Protein AF-A0A7V9L2J6-F1 (afdb_monomer)

Structure (mmCIF, N/CA/C/O backbone):
data_AF-A0A7V9L2J6-F1
#
_entry.id   AF-A0A7V9L2J6-F1
#
loop_
_atom_site.group_PDB
_atom_site.id
_atom_site.type_symbol
_atom_site.label_atom_id
_atom_site.label_alt_id
_atom_site.label_comp_id
_atom_site.label_asym_id
_atom_site.label_entity_id
_atom_site.label_seq_id
_atom_site.pdbx_PDB_ins_code
_atom_site.Cartn_x
_atom_site.Cartn_y
_atom_site.Cartn_z
_atom_site.occupancy
_atom_site.B_iso_or_equiv
_atom_site.auth_seq_id
_atom_site.auth_comp_id
_atom_site.auth_asym_id
_atom_site.auth_atom_id
_atom_site.pdbx_PDB_model_num
ATOM 1 N N . MET A 1 1 ? -17.142 46.041 26.947 1.00 37.25 1 MET A N 1
ATOM 2 C CA . MET A 1 1 ? -15.881 45.658 26.271 1.00 37.25 1 MET A CA 1
ATOM 3 C C . MET A 1 1 ? -16.246 44.531 25.317 1.00 37.25 1 MET A C 1
ATOM 5 O O . MET A 1 1 ? -16.667 43.490 25.784 1.00 37.25 1 MET A O 1
ATOM 9 N N . LYS A 1 2 ? -16.571 44.914 24.078 1.00 34.41 2 LYS A N 1
ATOM 10 C CA . LYS A 1 2 ? -15.773 44.667 22.859 1.00 34.41 2 LYS A CA 1
ATOM 11 C C . LYS A 1 2 ? -15.863 43.196 22.418 1.00 34.41 2 LYS A C 1
ATOM 13 O O . LYS A 1 2 ? -15.235 42.346 23.022 1.00 34.41 2 LYS A O 1
ATOM 18 N N . THR A 1 3 ? -16.841 42.874 21.572 1.00 43.78 3 THR A N 1
ATOM 19 C CA . THR A 1 3 ? -16.671 42.683 20.114 1.00 43.78 3 THR A CA 1
ATOM 20 C C . THR A 1 3 ? -15.833 41.452 19.792 1.00 43.78 3 THR A C 1
ATOM 22 O O . THR A 1 3 ? -14.621 41.549 19.893 1.00 43.78 3 THR A O 1
ATOM 25 N N . VAL A 1 4 ? -16.458 40.378 19.298 1.00 52.69 4 VAL A N 1
ATOM 26 C CA . VAL A 1 4 ? -15.903 39.567 18.202 1.00 52.69 4 VAL A CA 1
ATOM 27 C C . VAL A 1 4 ? -17.070 39.004 17.379 1.00 52.69 4 VAL A C 1
ATOM 29 O O . VAL A 1 4 ? -17.731 38.050 17.775 1.00 52.69 4 VAL A O 1
ATOM 32 N N . CYS A 1 5 ? -17.316 39.639 16.232 1.00 47.75 5 CYS A N 1
ATOM 33 C CA . CYS A 1 5 ? -17.855 38.982 15.046 1.00 47.75 5 CYS A CA 1
ATOM 34 C C . CYS A 1 5 ? -16.762 38.080 14.464 1.00 47.75 5 CYS A C 1
ATOM 36 O O . CYS A 1 5 ? -15.671 38.574 14.192 1.00 47.75 5 CYS A O 1
ATOM 38 N N . VAL A 1 6 ? -17.078 36.823 14.174 1.00 47.09 6 VAL A N 1
ATOM 39 C CA . VAL A 1 6 ? -16.446 36.063 13.082 1.00 47.09 6 VAL A CA 1
ATOM 40 C C . VAL A 1 6 ? -17.614 35.394 12.354 1.00 47.09 6 VAL A C 1
ATOM 42 O O . VAL A 1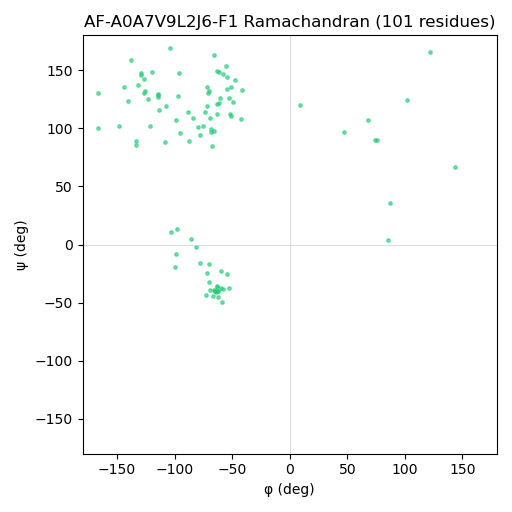 6 ? -18.202 34.455 12.868 1.00 47.09 6 VAL A O 1
ATOM 45 N N . LEU A 1 7 ? -18.262 36.074 11.404 1.00 41.97 7 LEU A N 1
ATOM 46 C CA . LEU A 1 7 ? -17.903 36.126 9.980 1.00 41.97 7 LEU A CA 1
ATOM 47 C C . LEU A 1 7 ? -17.603 34.741 9.385 1.00 41.97 7 LEU A C 1
ATOM 49 O O . LEU A 1 7 ? -16.499 34.224 9.493 1.00 41.97 7 LEU A O 1
ATOM 53 N N . LEU A 1 8 ? -18.650 34.196 8.756 1.00 47.78 8 LEU A N 1
ATOM 54 C CA . LEU A 1 8 ? -18.657 33.430 7.509 1.00 47.78 8 LEU A CA 1
ATOM 55 C C . LEU A 1 8 ? -17.291 33.032 6.929 1.00 47.78 8 LEU A C 1
ATOM 57 O O . LEU A 1 8 ? -16.579 33.889 6.411 1.00 47.78 8 LEU A O 1
ATOM 61 N N . ILE A 1 9 ? -17.078 31.722 6.786 1.00 50.44 9 ILE A N 1
ATOM 62 C CA . ILE A 1 9 ? -16.538 31.151 5.544 1.00 50.44 9 ILE A CA 1
ATOM 63 C C . ILE A 1 9 ? -17.395 29.931 5.187 1.00 50.44 9 ILE A C 1
ATOM 65 O O . ILE A 1 9 ? -17.149 28.806 5.608 1.00 50.44 9 ILE A O 1
ATOM 69 N N . SER A 1 10 ? -18.460 30.187 4.434 1.00 44.28 10 SER A N 1
ATOM 70 C CA . SER A 1 10 ? -19.252 29.184 3.728 1.00 44.28 10 SER A CA 1
ATOM 71 C C . SER A 1 10 ? -18.472 28.714 2.498 1.00 44.28 10 SER A C 1
ATOM 73 O O . SER A 1 10 ? -18.431 29.416 1.487 1.00 44.28 10 SER A O 1
ATOM 75 N N . ILE A 1 11 ? -17.847 27.539 2.581 1.00 52.25 11 ILE A N 1
ATOM 76 C CA . ILE A 1 11 ? -17.301 26.851 1.406 1.00 52.25 11 ILE A CA 1
ATOM 77 C C . ILE A 1 11 ? -18.474 26.154 0.711 1.00 52.25 11 ILE A C 1
ATOM 79 O O . ILE A 1 11 ? -18.942 25.105 1.148 1.00 52.25 11 ILE A O 1
ATOM 83 N N . LEU A 1 12 ? -18.969 26.766 -0.367 1.00 50.78 12 LEU A N 1
ATOM 84 C CA . LEU A 1 12 ? -19.808 26.098 -1.358 1.00 50.78 12 LEU A CA 1
ATOM 85 C C . LEU A 1 12 ? -18.955 25.035 -2.067 1.00 50.78 12 LEU A C 1
ATOM 87 O O . LEU A 1 12 ? -18.231 25.347 -3.010 1.00 50.78 12 LEU A O 1
ATOM 91 N N . ALA A 1 13 ? -19.051 23.777 -1.641 1.00 49.84 13 ALA A N 1
ATOM 92 C CA . ALA A 1 13 ? -18.717 22.650 -2.504 1.00 49.84 13 ALA A CA 1
ATOM 93 C C . ALA A 1 13 ? -19.978 22.289 -3.296 1.00 49.84 13 ALA A C 1
ATOM 95 O O . ALA A 1 13 ? -20.830 21.521 -2.854 1.00 49.84 13 ALA A O 1
ATOM 96 N N . ALA A 1 14 ? -20.128 22.927 -4.455 1.00 50.00 14 ALA A N 1
ATOM 97 C CA . ALA A 1 14 ? -21.147 22.585 -5.429 1.00 50.00 14 ALA A CA 1
ATOM 98 C C . ALA A 1 14 ? -20.827 21.213 -6.047 1.00 50.00 14 ALA A C 1
ATOM 100 O O . ALA A 1 14 ? -20.065 21.124 -7.005 1.00 50.00 14 ALA A O 1
ATOM 101 N N . CYS A 1 15 ? -21.447 20.156 -5.529 1.00 45.62 15 CYS A N 1
ATOM 102 C CA . CYS A 1 15 ? -21.700 18.939 -6.294 1.00 45.62 15 CYS A CA 1
ATOM 103 C C . CYS A 1 15 ? -23.205 18.899 -6.568 1.00 45.62 15 CYS A C 1
ATOM 105 O O . CYS A 1 15 ? -23.986 18.399 -5.763 1.00 45.62 15 CYS A O 1
ATOM 107 N N . GLY A 1 16 ? -23.618 19.526 -7.672 1.00 49.69 16 GLY A N 1
ATOM 108 C CA . GLY A 1 16 ? -24.995 19.441 -8.152 1.00 49.69 16 GLY A CA 1
ATOM 109 C C . GLY A 1 16 ? -25.352 17.996 -8.530 1.00 49.69 16 GLY A C 1
ATOM 110 O O . GLY A 1 16 ? -24.471 17.248 -8.962 1.00 49.69 16 GLY A O 1
ATOM 111 N N . PRO A 1 17 ? -26.619 17.575 -8.388 1.00 51.62 17 PRO A N 1
ATOM 112 C CA . PRO A 1 17 ? -27.018 16.227 -8.748 1.00 51.62 17 PRO A CA 1
ATOM 113 C C . PRO A 1 17 ? -27.056 16.108 -10.273 1.00 51.62 17 PRO A C 1
ATOM 115 O O . PRO A 1 17 ? -27.877 16.729 -10.950 1.00 51.62 17 PRO A O 1
ATOM 118 N N . GLY A 1 18 ? -26.167 15.282 -10.821 1.00 45.28 18 GLY A N 1
ATOM 119 C CA . GLY A 1 18 ? -26.331 14.727 -12.157 1.00 45.28 18 GLY A CA 1
ATOM 120 C C . GLY A 1 18 ? -27.516 13.765 -12.154 1.00 45.28 18 GLY A C 1
ATOM 121 O O . GLY A 1 18 ? -27.346 12.567 -11.965 1.00 45.28 18 GLY A O 1
ATOM 122 N N . VAL A 1 19 ? -28.722 14.305 -12.325 1.00 50.72 19 VAL A N 1
ATOM 123 C CA . VAL A 1 19 ? -29.933 13.563 -12.695 1.00 50.72 19 VAL A CA 1
ATOM 124 C C . VAL A 1 19 ? -29.638 12.754 -13.950 1.00 50.72 19 VAL A C 1
ATOM 126 O O . VAL A 1 19 ? -29.257 13.376 -14.935 1.00 50.72 19 VAL A O 1
ATOM 129 N N . ARG A 1 20 ? -29.880 11.434 -13.927 1.00 48.62 20 ARG A N 1
ATOM 130 C CA . ARG A 1 20 ? -30.653 10.679 -14.936 1.00 48.62 20 ARG A CA 1
ATOM 131 C C . ARG A 1 20 ? -30.986 9.283 -14.397 1.00 48.62 20 ARG A C 1
ATOM 133 O O . ARG A 1 20 ? -30.166 8.382 -14.507 1.00 48.62 20 ARG A O 1
ATOM 140 N N . ASP A 1 21 ? -32.207 9.093 -13.910 1.00 41.12 21 ASP A N 1
ATOM 141 C CA . ASP A 1 21 ? -32.929 7.873 -14.267 1.00 41.12 21 ASP A CA 1
ATOM 142 C C . ASP A 1 21 ? -34.401 8.213 -14.502 1.00 41.12 21 ASP A C 1
ATOM 144 O O . ASP A 1 21 ? -35.046 8.871 -13.685 1.00 41.12 21 ASP A O 1
ATOM 148 N N . GLN A 1 22 ? -34.877 7.878 -15.696 1.00 55.75 22 GLN A N 1
ATOM 149 C CA . GLN A 1 22 ? -36.175 8.269 -16.223 1.00 55.75 22 GLN A CA 1
ATOM 150 C C . GLN A 1 22 ? -36.974 7.007 -16.546 1.00 55.75 22 GLN A C 1
ATOM 152 O O . GLN A 1 22 ? -36.801 6.417 -17.609 1.00 55.75 22 GLN A O 1
ATOM 157 N N . GLY A 1 23 ? -37.913 6.687 -15.652 1.00 39.81 23 GLY A N 1
ATOM 158 C CA . GLY A 1 23 ? -39.199 6.052 -15.964 1.00 39.81 23 GLY A CA 1
ATOM 159 C C . GLY A 1 23 ? -39.483 4.705 -15.274 1.00 39.81 23 GLY A C 1
ATOM 160 O O . GLY A 1 23 ? -38.552 4.060 -14.803 1.00 39.81 23 GLY A O 1
ATOM 161 N N . PRO A 1 24 ? -40.744 4.214 -15.288 1.00 52.44 24 PRO A N 1
ATOM 162 C CA . PRO A 1 24 ? -41.995 4.901 -15.633 1.00 52.44 24 PRO A CA 1
ATOM 163 C C . PRO A 1 24 ? -43.112 4.744 -14.568 1.00 52.44 24 PRO A C 1
ATOM 165 O O . PRO A 1 24 ? -43.320 3.666 -14.021 1.00 52.44 24 PRO A O 1
ATOM 168 N N . GLY A 1 25 ? -43.929 5.789 -14.406 1.00 42.25 25 GLY A N 1
ATOM 169 C CA . GLY A 1 25 ? -45.328 5.655 -13.978 1.00 42.25 25 GLY A CA 1
ATOM 170 C C . GLY A 1 25 ? -45.639 5.977 -12.515 1.00 42.25 25 GLY A C 1
ATOM 171 O O . GLY A 1 25 ? -45.102 5.358 -11.602 1.00 42.25 25 GLY A O 1
ATOM 172 N N . GLY A 1 26 ? -46.582 6.905 -12.331 1.00 42.47 26 GLY A N 1
ATOM 173 C CA . GLY A 1 26 ? -47.253 7.172 -11.061 1.00 42.47 26 GLY A CA 1
ATOM 174 C C . GLY A 1 26 ? -47.532 8.655 -10.853 1.00 42.47 26 GLY A C 1
ATOM 175 O O . GLY A 1 26 ? -46.918 9.267 -9.988 1.00 42.47 26 GLY A O 1
ATOM 176 N N . ASP A 1 27 ? -48.411 9.232 -11.674 1.00 60.06 27 ASP A N 1
ATOM 177 C CA . ASP A 1 27 ? -49.060 10.501 -11.350 1.00 60.06 27 ASP A CA 1
ATOM 178 C C . ASP A 1 27 ? -50.027 10.225 -10.194 1.00 60.06 27 ASP A C 1
ATOM 180 O O . ASP A 1 27 ? -51.005 9.538 -10.444 1.00 60.06 27 ASP A O 1
ATOM 184 N N . ASP A 1 28 ? -49.741 10.688 -8.973 1.00 57.06 28 ASP A N 1
ATOM 185 C CA . ASP A 1 28 ? -50.734 10.968 -7.923 1.00 57.06 28 ASP A CA 1
ATOM 186 C C . ASP A 1 28 ? -50.080 11.786 -6.784 1.00 57.06 28 ASP A C 1
ATOM 188 O O . ASP A 1 28 ? -49.015 11.449 -6.268 1.00 57.06 28 ASP A O 1
ATOM 192 N N . ASP A 1 29 ? -50.766 12.869 -6.416 1.00 52.06 29 ASP A N 1
ATOM 193 C CA . ASP A 1 29 ? -50.632 13.680 -5.200 1.00 52.06 29 ASP A CA 1
ATOM 194 C C . ASP A 1 29 ? -49.448 14.658 -5.053 1.00 52.06 29 ASP A C 1
ATOM 196 O O . ASP A 1 29 ? -48.400 14.418 -4.450 1.00 52.06 29 ASP A O 1
ATOM 200 N N . ALA A 1 30 ? -49.735 15.876 -5.521 1.00 56.72 30 ALA A N 1
ATOM 201 C CA . ALA A 1 30 ? -49.262 17.115 -4.922 1.00 56.72 30 ALA A CA 1
ATOM 202 C C . ALA A 1 30 ? -49.644 17.209 -3.424 1.00 56.72 30 ALA A C 1
ATOM 204 O O . ALA A 1 30 ? -50.669 16.679 -3.005 1.00 56.72 30 ALA A O 1
ATOM 205 N N . ASP A 1 31 ? -48.848 17.970 -2.666 1.00 56.34 31 ASP A N 1
ATOM 206 C CA . ASP A 1 31 ? -49.043 18.385 -1.261 1.00 56.34 31 ASP A CA 1
ATOM 207 C C . ASP A 1 31 ? -48.546 17.471 -0.130 1.00 56.34 31 ASP A C 1
ATOM 209 O O . ASP A 1 31 ? -49.062 17.509 0.986 1.00 56.34 31 ASP A O 1
ATOM 213 N N . ASN A 1 32 ? -47.415 16.792 -0.323 1.00 57.62 32 ASN A N 1
ATOM 214 C CA . ASN A 1 32 ? -46.480 16.671 0.798 1.00 57.62 32 ASN A CA 1
ATOM 215 C C . ASN A 1 32 ? -45.262 17.561 0.533 1.00 57.62 32 ASN A C 1
ATOM 217 O O . ASN A 1 32 ? -44.579 17.351 -0.475 1.00 57.62 32 ASN A O 1
ATOM 221 N N . PRO A 1 33 ? -44.963 18.561 1.394 1.00 62.97 33 PRO A N 1
ATOM 222 C CA . PRO A 1 33 ? -43.653 19.191 1.341 1.00 62.97 33 PRO A CA 1
ATOM 223 C C . PRO A 1 33 ? -42.605 18.077 1.457 1.00 62.97 33 PRO A C 1
ATOM 225 O O . PRO A 1 33 ? -42.862 17.101 2.172 1.00 62.97 33 PRO A O 1
ATOM 228 N N . PRO A 1 34 ? -41.452 18.177 0.771 1.00 60.78 34 PRO A N 1
ATOM 229 C CA . PRO A 1 34 ? -40.361 17.244 0.988 1.00 60.78 34 PRO A CA 1
ATOM 230 C C . PRO A 1 34 ? -40.106 17.206 2.491 1.00 60.78 34 PRO A C 1
ATOM 232 O O . PRO A 1 34 ? -39.710 18.208 3.085 1.00 60.78 34 PRO A O 1
ATOM 235 N N . VAL A 1 35 ? -40.435 16.085 3.131 1.00 67.12 35 VAL A N 1
ATOM 236 C CA . VAL A 1 35 ? -39.993 15.847 4.495 1.00 67.12 35 VAL A CA 1
ATOM 237 C C . VAL A 1 35 ? -38.503 15.659 4.333 1.00 67.12 35 VAL A C 1
ATOM 239 O O . VAL A 1 35 ? -38.063 14.608 3.864 1.00 67.12 35 VAL A O 1
ATOM 242 N N . ASP A 1 36 ? -37.744 16.717 4.619 1.00 68.69 36 ASP A N 1
ATOM 243 C CA . ASP A 1 36 ? -36.300 16.611 4.708 1.00 68.69 36 ASP A CA 1
ATOM 244 C C . ASP A 1 36 ? -36.021 15.406 5.610 1.00 68.69 36 ASP A C 1
ATOM 246 O O . ASP A 1 36 ? -36.556 15.353 6.730 1.00 68.69 36 ASP A O 1
ATOM 250 N N . PRO A 1 37 ? -35.269 14.394 5.131 1.00 66.31 37 PRO A N 1
ATOM 251 C CA . PRO A 1 37 ? -34.868 13.315 6.002 1.00 66.31 37 PRO A CA 1
ATOM 252 C C . PRO A 1 37 ? -34.249 13.963 7.244 1.00 66.31 37 PRO A C 1
ATOM 254 O O . PRO A 1 37 ? -33.493 14.933 7.094 1.00 66.31 37 PRO A O 1
ATOM 257 N N . PRO A 1 38 ? -34.586 13.487 8.459 1.00 72.12 38 PRO A N 1
ATOM 258 C CA . PRO A 1 38 ? -33.973 14.011 9.672 1.00 72.12 38 PRO A CA 1
ATOM 259 C C . PRO A 1 38 ? -32.459 14.053 9.453 1.00 72.12 38 PRO A C 1
ATOM 261 O O . PRO A 1 38 ? -31.967 13.143 8.775 1.00 72.12 38 PRO A O 1
ATOM 264 N N . PRO A 1 39 ? -31.746 15.090 9.948 1.00 69.25 39 PRO A N 1
ATOM 265 C CA . PRO A 1 39 ? -30.312 15.247 9.734 1.00 69.25 39 PRO A CA 1
ATOM 266 C C . PRO A 1 39 ? -29.657 13.887 9.904 1.00 69.25 39 PRO A C 1
ATOM 268 O O . PRO A 1 39 ? -29.706 13.315 10.992 1.00 69.25 39 PRO A O 1
ATOM 271 N N . GLY A 1 40 ? -29.215 13.310 8.784 1.00 63.25 40 GLY A N 1
ATOM 272 C CA . GLY A 1 40 ? -28.805 11.920 8.779 1.00 63.25 40 GLY A CA 1
ATOM 273 C C . GLY A 1 40 ? -27.663 11.793 9.764 1.00 63.25 40 GLY A C 1
ATOM 274 O O . GLY A 1 40 ? -26.694 12.54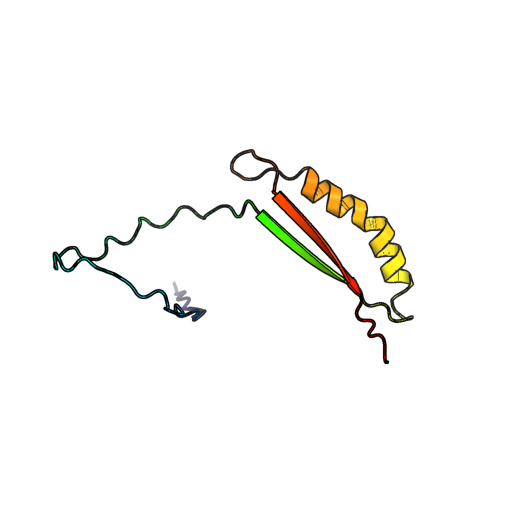8 9.652 1.00 63.25 40 GLY A O 1
ATOM 275 N N . GLU A 1 41 ? -27.792 10.874 10.722 1.00 64.50 41 GLU A N 1
ATOM 276 C CA . GLU A 1 41 ? -26.660 10.429 11.529 1.00 6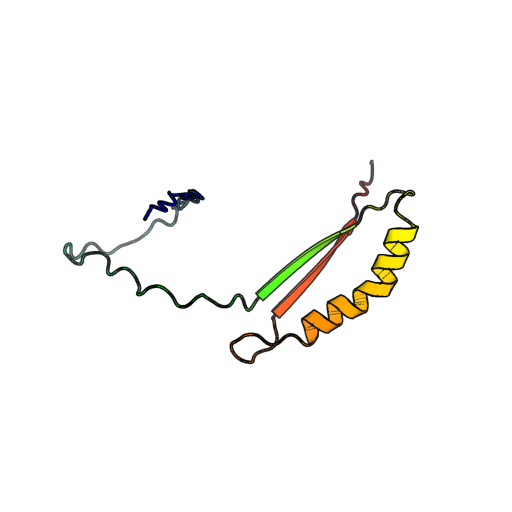4.50 41 GLU A CA 1
ATOM 277 C C . GLU A 1 41 ? -25.456 10.274 10.590 1.00 64.50 41 GLU A C 1
ATOM 279 O O . GLU A 1 41 ? -25.630 9.740 9.481 1.00 64.50 41 GLU A O 1
ATOM 284 N N . PRO A 1 42 ? -24.273 10.803 10.954 1.00 63.06 42 PRO A N 1
ATOM 285 C CA . PRO A 1 42 ? -23.106 10.732 10.093 1.00 63.06 42 PRO A CA 1
ATOM 286 C C . PRO A 1 42 ? -22.917 9.276 9.678 1.00 63.06 42 PRO A C 1
ATOM 288 O O . PRO A 1 42 ? -22.659 8.411 10.510 1.00 63.06 42 PRO A O 1
ATOM 291 N N . ARG A 1 43 ? -23.126 8.992 8.388 1.00 64.62 43 ARG A N 1
ATOM 292 C CA . ARG A 1 43 ? -23.008 7.633 7.865 1.00 64.62 43 ARG A CA 1
ATOM 293 C C . ARG A 1 43 ? -21.561 7.206 8.054 1.00 64.62 43 ARG A C 1
ATOM 295 O O . ARG A 1 43 ? -20.676 7.776 7.416 1.00 64.62 43 ARG A O 1
ATOM 302 N N . ALA A 1 44 ? -21.329 6.231 8.925 1.00 67.81 44 ALA A N 1
ATOM 303 C CA . ALA A 1 44 ? -20.018 5.628 9.065 1.00 67.81 44 ALA A CA 1
ATOM 304 C C . ALA A 1 44 ? -19.634 4.970 7.731 1.00 67.81 44 ALA A C 1
ATOM 306 O O . ALA A 1 44 ? -20.363 4.143 7.174 1.00 67.81 44 ALA A O 1
ATOM 307 N N . CYS A 1 45 ? -18.509 5.403 7.161 1.00 72.56 45 CYS A N 1
ATOM 308 C CA . CYS A 1 45 ? -17.953 4.794 5.961 1.00 72.56 45 CYS A CA 1
ATOM 309 C C . CYS A 1 45 ? -17.244 3.499 6.356 1.00 72.56 45 CYS A C 1
ATOM 311 O O . CYS A 1 45 ? -16.067 3.510 6.703 1.00 72.56 45 CYS A O 1
ATOM 313 N N . ASN A 1 46 ? -17.958 2.381 6.266 1.00 85.56 46 ASN A N 1
ATOM 314 C CA . ASN A 1 46 ? -17.438 1.069 6.673 1.00 85.56 46 ASN A CA 1
ATOM 315 C C . ASN A 1 46 ? -16.647 0.359 5.565 1.00 85.56 46 ASN A C 1
ATOM 317 O O . ASN A 1 46 ? -16.241 -0.789 5.731 1.00 85.56 46 ASN A O 1
ATOM 321 N N . LYS A 1 47 ? -16.450 1.039 4.426 1.00 90.94 47 LYS A N 1
ATOM 322 C CA . LYS A 1 47 ? -15.750 0.525 3.249 1.00 90.94 47 LYS A CA 1
ATOM 323 C C . LYS A 1 47 ? -14.729 1.526 2.732 1.00 90.94 47 LYS A C 1
ATOM 325 O O . LYS A 1 47 ? -15.045 2.714 2.637 1.00 90.94 47 LYS A O 1
ATOM 330 N N . MET A 1 48 ? -13.543 1.052 2.357 1.00 89.88 48 MET A N 1
ATOM 331 C CA . MET A 1 48 ? -12.457 1.905 1.873 1.00 89.88 48 MET A CA 1
ATOM 332 C C . MET A 1 48 ? -11.639 1.249 0.757 1.00 89.88 48 MET A C 1
ATOM 334 O O . MET A 1 48 ? -11.200 0.111 0.879 1.00 89.88 48 MET A O 1
ATOM 338 N N . ASP A 1 49 ? -11.348 2.012 -0.294 1.00 94.19 49 ASP A N 1
ATOM 339 C CA . ASP A 1 49 ? -10.413 1.615 -1.347 1.00 94.19 49 ASP A CA 1
ATOM 340 C C . ASP A 1 49 ? -9.200 2.543 -1.331 1.00 94.19 49 ASP A C 1
ATOM 342 O O . ASP A 1 49 ? -9.352 3.765 -1.356 1.00 94.19 49 ASP A O 1
ATOM 346 N N . ILE A 1 50 ? -7.997 1.970 -1.304 1.00 92.94 50 ILE A N 1
ATOM 347 C CA . ILE A 1 50 ? -6.740 2.719 -1.242 1.00 92.94 50 ILE A CA 1
ATOM 348 C C . ILE A 1 50 ? -5.870 2.331 -2.432 1.00 92.94 50 ILE A C 1
ATOM 350 O O . ILE A 1 50 ? -5.573 1.155 -2.644 1.00 92.94 50 ILE A O 1
ATOM 354 N N . VAL A 1 51 ? -5.436 3.327 -3.201 1.00 94.44 51 VAL A N 1
ATOM 355 C CA . VAL A 1 51 ? -4.500 3.137 -4.311 1.00 94.44 51 VAL A CA 1
ATOM 356 C C . VAL A 1 51 ? -3.188 3.826 -3.968 1.00 94.44 51 VAL A C 1
ATOM 358 O O . VAL A 1 51 ? -3.136 5.049 -3.848 1.00 94.44 51 VAL A O 1
ATOM 361 N N . PHE A 1 52 ? -2.124 3.040 -3.830 1.00 93.06 52 PHE A N 1
ATOM 3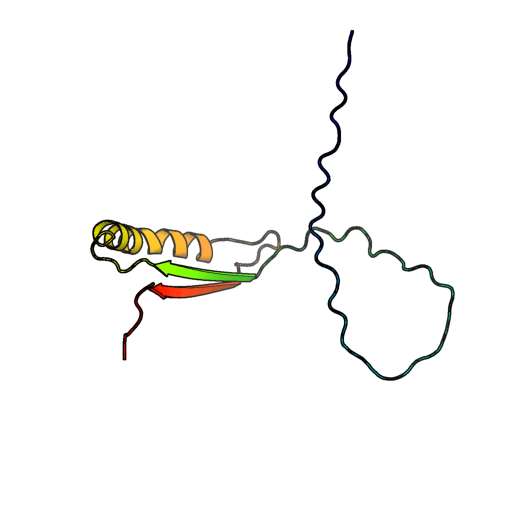62 C CA . PHE A 1 52 ? -0.765 3.546 -3.696 1.00 93.06 52 PHE A CA 1
ATOM 363 C C . PHE A 1 52 ? -0.159 3.714 -5.084 1.00 93.06 52 PHE A C 1
ATOM 365 O O . PHE A 1 52 ? 0.055 2.734 -5.794 1.00 93.06 52 PHE A O 1
ATOM 372 N N . VAL A 1 53 ? 0.116 4.960 -5.462 1.00 92.81 53 VAL A N 1
ATOM 373 C CA . VAL A 1 53 ? 0.894 5.282 -6.660 1.00 92.81 53 VAL A CA 1
ATOM 374 C C . VAL A 1 53 ? 2.322 5.559 -6.209 1.00 92.81 53 VAL A C 1
ATOM 376 O O . VAL A 1 53 ? 2.580 6.570 -5.559 1.00 92.81 53 VAL A O 1
ATOM 379 N N . VAL A 1 54 ? 3.227 4.630 -6.497 1.00 90.94 54 VAL A N 1
ATOM 380 C CA . VAL A 1 54 ? 4.629 4.685 -6.073 1.00 90.94 54 VAL A CA 1
ATOM 381 C C . VAL A 1 54 ? 5.482 5.239 -7.210 1.00 90.94 54 VAL A C 1
ATOM 383 O O . VAL A 1 54 ? 5.420 4.751 -8.335 1.00 90.94 54 VAL A O 1
ATOM 386 N N . ASP A 1 55 ? 6.283 6.260 -6.924 1.00 89.31 55 ASP A N 1
ATOM 387 C CA . ASP A 1 55 ? 7.277 6.756 -7.875 1.00 89.31 55 ASP A CA 1
ATOM 388 C C . ASP A 1 55 ? 8.434 5.747 -7.985 1.00 89.31 55 ASP A C 1
ATOM 390 O O . ASP A 1 55 ? 9.096 5.430 -6.994 1.00 89.31 55 ASP A O 1
ATOM 394 N N . ASP A 1 56 ? 8.643 5.214 -9.187 1.00 86.56 56 ASP A N 1
ATOM 395 C CA . ASP A 1 56 ? 9.660 4.215 -9.531 1.00 86.56 56 ASP A CA 1
ATOM 396 C C . ASP A 1 56 ? 10.929 4.821 -10.148 1.00 86.56 56 ASP A C 1
ATOM 398 O O . ASP A 1 56 ? 11.789 4.108 -10.674 1.00 86.56 56 ASP A O 1
ATOM 402 N N . SER A 1 57 ? 11.091 6.141 -10.053 1.00 85.88 57 SER A N 1
ATOM 403 C CA . SER A 1 57 ? 12.332 6.810 -10.420 1.00 85.88 57 SER A CA 1
ATOM 404 C C . SER A 1 57 ? 13.511 6.334 -9.564 1.00 85.88 57 SER A C 1
ATOM 406 O O . SER A 1 57 ? 13.389 6.018 -8.379 1.00 85.88 57 SER A O 1
ATOM 408 N N . GLY A 1 58 ? 14.710 6.338 -10.155 1.00 84.00 58 GLY A N 1
ATOM 409 C CA . GLY A 1 58 ? 15.933 5.924 -9.458 1.00 84.00 58 GLY A CA 1
ATOM 410 C C . GLY A 1 58 ? 16.259 6.762 -8.213 1.00 84.00 58 GLY A C 1
ATOM 411 O O . GLY A 1 58 ? 16.934 6.272 -7.311 1.00 84.00 58 GLY A O 1
ATOM 412 N N . SER A 1 59 ? 15.752 7.997 -8.130 1.00 88.50 59 SER A N 1
ATOM 413 C CA . SER A 1 59 ? 15.878 8.860 -6.949 1.00 88.50 59 SER A CA 1
ATOM 414 C C . SER A 1 59 ? 15.066 8.396 -5.743 1.00 88.50 59 SER A C 1
ATOM 416 O O . SER A 1 59 ? 15.356 8.857 -4.651 1.00 88.50 59 SER A O 1
ATOM 418 N N . MET A 1 60 ? 14.084 7.510 -5.933 1.00 91.12 60 MET A N 1
ATOM 419 C CA . MET A 1 60 ? 13.168 7.053 -4.880 1.00 91.12 60 MET A CA 1
ATOM 420 C C . MET A 1 60 ? 13.515 5.654 -4.356 1.00 91.12 60 MET A C 1
ATOM 422 O O . MET A 1 60 ? 12.710 5.024 -3.675 1.00 91.12 60 MET A O 1
ATOM 426 N N . SER A 1 61 ? 14.681 5.099 -4.706 1.00 87.31 61 SER A N 1
ATOM 427 C CA . SER A 1 61 ? 15.029 3.714 -4.351 1.00 87.31 61 SER A CA 1
ATOM 428 C C . SER A 1 61 ? 15.131 3.489 -2.836 1.00 87.31 61 SER A C 1
ATOM 430 O O . SER A 1 61 ? 14.796 2.402 -2.349 1.00 87.31 61 SER A O 1
ATOM 432 N N . GLU A 1 62 ? 15.615 4.481 -2.088 1.00 89.88 62 GLU A N 1
ATOM 433 C CA . GLU A 1 62 ? 15.714 4.403 -0.627 1.00 89.88 62 GLU A CA 1
ATOM 434 C C . GLU A 1 62 ? 14.322 4.514 0.007 1.00 89.88 62 GLU A C 1
ATOM 436 O O . GLU A 1 62 ? 13.949 3.700 0.857 1.00 89.88 62 GLU A O 1
ATOM 441 N N . GLU A 1 63 ? 13.502 5.437 -0.492 1.00 90.62 63 GLU A N 1
ATOM 442 C CA . GLU A 1 63 ? 12.116 5.651 -0.082 1.00 90.62 63 GLU A CA 1
ATOM 443 C C . GLU A 1 63 ? 11.249 4.423 -0.360 1.00 90.62 63 GLU A C 1
ATOM 445 O O . GLU A 1 63 ? 10.448 4.043 0.489 1.00 90.62 63 GLU A O 1
ATOM 450 N N . GLN A 1 64 ? 11.439 3.745 -1.493 1.00 86.12 64 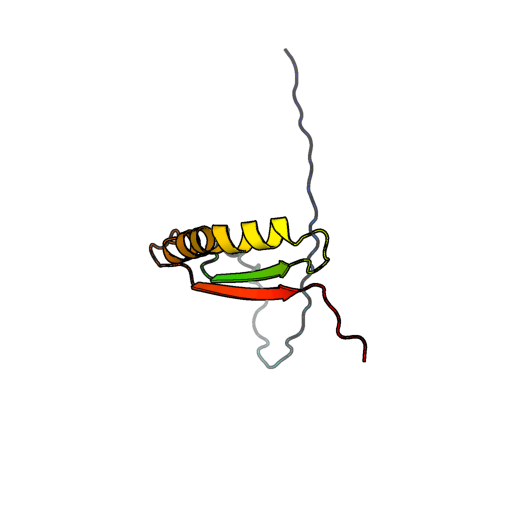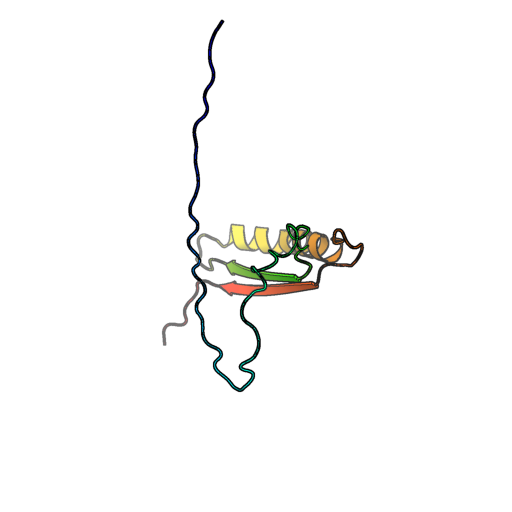GLN A N 1
ATOM 451 C CA . GLN A 1 64 ? 10.749 2.492 -1.812 1.00 86.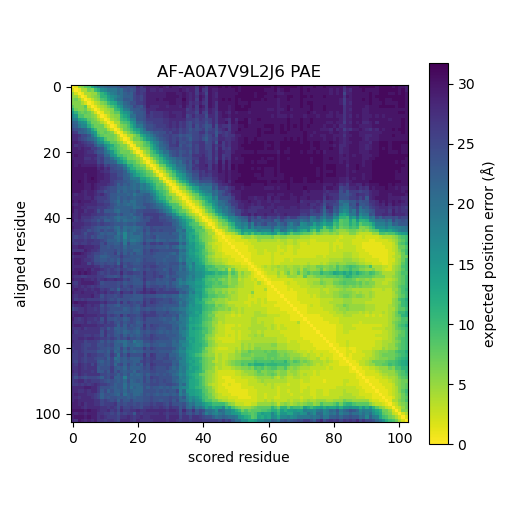12 64 GLN A CA 1
ATOM 452 C C . GLN A 1 64 ? 11.137 1.368 -0.847 1.00 86.12 64 GLN A C 1
ATOM 454 O O . GLN A 1 64 ? 10.275 0.614 -0.396 1.00 86.12 64 GLN A O 1
ATOM 459 N N . SER A 1 65 ? 12.418 1.278 -0.479 1.00 90.75 65 SER A N 1
ATOM 460 C CA . SER A 1 65 ? 12.891 0.293 0.502 1.00 90.75 65 SER A CA 1
ATOM 461 C C . SER A 1 65 ? 12.294 0.557 1.888 1.00 90.75 65 SER A C 1
ATOM 463 O O . SER A 1 65 ? 11.872 -0.370 2.589 1.00 90.75 65 SER A O 1
ATOM 465 N N . ASN A 1 66 ? 12.204 1.833 2.272 1.00 91.62 66 ASN A N 1
ATOM 466 C CA . ASN A 1 66 ? 11.562 2.257 3.510 1.00 91.62 66 ASN A CA 1
ATOM 467 C C . ASN A 1 66 ? 10.047 1.992 3.484 1.00 91.62 66 ASN A C 1
ATOM 469 O O . ASN A 1 66 ? 9.506 1.435 4.440 1.00 91.62 66 ASN A O 1
ATOM 473 N N . LEU A 1 67 ? 9.376 2.315 2.375 1.00 89.38 67 LEU A N 1
ATOM 474 C CA . LEU A 1 67 ? 7.954 2.063 2.175 1.00 89.38 67 LEU A CA 1
ATOM 475 C C . LEU A 1 67 ? 7.656 0.569 2.288 1.00 89.38 67 LEU A C 1
ATOM 477 O O . LEU A 1 67 ? 6.793 0.194 3.071 1.00 89.38 67 LEU A O 1
ATOM 481 N N . ALA A 1 68 ? 8.409 -0.287 1.594 1.00 90.00 68 ALA A N 1
ATOM 482 C CA . ALA A 1 68 ? 8.241 -1.738 1.659 1.00 90.00 68 ALA A CA 1
ATOM 483 C C . ALA A 1 68 ? 8.439 -2.293 3.079 1.00 90.00 68 ALA A C 1
ATOM 485 O O . ALA A 1 68 ? 7.706 -3.185 3.501 1.00 90.00 68 ALA A O 1
ATOM 486 N N . SER A 1 69 ? 9.393 -1.740 3.833 1.00 94.06 69 SER A N 1
ATOM 487 C CA . SER A 1 69 ? 9.665 -2.163 5.213 1.00 94.06 69 SER A CA 1
ATOM 488 C C . SER A 1 69 ? 8.556 -1.758 6.190 1.00 94.06 69 SER A C 1
ATOM 490 O O . SER A 1 69 ? 8.295 -2.480 7.150 1.00 94.06 69 SER A O 1
ATOM 492 N N . ASN A 1 70 ? 7.891 -0.622 5.953 1.00 92.12 70 ASN A N 1
ATOM 493 C CA . ASN A 1 70 ? 6.885 -0.061 6.862 1.00 92.12 70 ASN A CA 1
ATOM 494 C C . ASN A 1 70 ? 5.434 -0.353 6.448 1.00 92.12 70 ASN A C 1
ATOM 496 O O . ASN A 1 70 ? 4.533 -0.296 7.285 1.00 92.12 70 ASN A O 1
ATOM 500 N N . PHE A 1 71 ? 5.191 -0.711 5.186 1.00 92.75 71 PHE A N 1
ATOM 501 C CA . PHE A 1 71 ? 3.859 -1.036 4.673 1.00 92.75 71 PHE A CA 1
ATOM 502 C C . PHE A 1 71 ? 3.107 -2.108 5.485 1.00 92.75 71 PHE A C 1
ATOM 504 O O . PHE A 1 71 ? 1.899 -1.953 5.678 1.00 92.75 71 PHE A O 1
ATOM 511 N N . PRO A 1 72 ? 3.760 -3.166 6.014 1.00 94.00 72 PRO A N 1
ATOM 512 C CA . PRO A 1 72 ? 3.070 -4.167 6.826 1.00 94.00 72 PRO A CA 1
ATOM 513 C C . PRO A 1 72 ? 2.375 -3.582 8.060 1.00 94.00 72 PRO A C 1
ATOM 515 O O . PRO A 1 72 ? 1.254 -3.977 8.362 1.00 94.00 72 PRO A O 1
ATOM 518 N N . MET A 1 73 ? 2.989 -2.597 8.724 1.00 93.62 73 MET A N 1
ATOM 519 C CA . MET A 1 73 ? 2.389 -1.934 9.887 1.00 93.62 73 MET A CA 1
ATOM 520 C C . MET A 1 73 ? 1.111 -1.185 9.499 1.00 93.62 73 MET A C 1
ATOM 522 O O . MET A 1 73 ? 0.113 -1.238 10.209 1.00 93.62 73 MET A O 1
ATOM 526 N N . PHE A 1 74 ? 1.112 -0.516 8.345 1.00 91.38 74 PHE A N 1
ATOM 527 C CA . PHE A 1 74 ? -0.082 0.143 7.823 1.00 91.38 74 PHE A CA 1
ATOM 528 C C . PHE A 1 74 ? -1.211 -0.860 7.535 1.00 91.38 74 PHE A C 1
ATOM 530 O O . PHE A 1 74 ? -2.356 -0.632 7.924 1.00 91.38 74 PHE A O 1
ATOM 537 N N . ALA A 1 75 ? -0.889 -1.990 6.900 1.00 90.31 75 ALA A N 1
ATOM 538 C CA . ALA A 1 75 ? -1.866 -3.043 6.630 1.00 90.31 75 ALA A CA 1
ATOM 539 C C . ALA A 1 75 ? -2.429 -3.664 7.922 1.00 90.31 75 ALA A C 1
ATOM 541 O O . ALA A 1 75 ? -3.617 -3.971 7.980 1.00 90.31 75 ALA A O 1
ATOM 542 N N . GLU A 1 76 ? -1.603 -3.811 8.961 1.00 94.44 76 GLU A N 1
ATOM 543 C CA . GLU A 1 76 ? -2.027 -4.294 10.279 1.00 94.44 76 GLU A CA 1
ATOM 544 C C . GLU A 1 76 ? -2.986 -3.318 10.977 1.00 94.44 76 GLU A C 1
ATOM 546 O O . GLU A 1 76 ? -3.981 -3.733 11.572 1.00 94.44 76 GLU A O 1
ATOM 551 N N . LEU A 1 77 ? -2.749 -2.009 10.863 1.00 93.06 77 LEU A N 1
ATOM 552 C CA . LEU A 1 77 ? -3.677 -1.010 11.399 1.00 93.06 77 LEU A CA 1
ATOM 553 C C . LEU A 1 77 ? -5.046 -1.088 10.720 1.00 93.06 77 LEU A C 1
ATOM 555 O O . LEU A 1 77 ? -6.062 -0.990 11.399 1.00 93.06 77 LEU A O 1
ATOM 559 N N . LEU A 1 78 ? -5.089 -1.301 9.402 1.00 92.31 78 LEU A N 1
ATOM 560 C CA . LEU A 1 78 ? -6.357 -1.475 8.690 1.00 92.31 78 LEU A CA 1
ATOM 561 C C . LEU A 1 78 ? -7.050 -2.792 9.053 1.00 92.31 78 LEU A C 1
ATOM 563 O O . LEU A 1 78 ? -8.264 -2.801 9.223 1.00 92.31 78 LEU A O 1
ATOM 567 N N . SER A 1 79 ? -6.306 -3.888 9.217 1.00 91.31 79 SER A N 1
ATOM 568 C CA . SER A 1 79 ? -6.891 -5.194 9.550 1.00 91.31 79 SER A CA 1
ATOM 569 C C . SER A 1 79 ? -7.412 -5.286 10.986 1.00 91.31 79 SER A C 1
ATOM 571 O O . SER A 1 79 ? -8.298 -6.093 11.266 1.00 91.31 79 SER A O 1
ATOM 573 N N . THR A 1 80 ? -6.882 -4.461 11.892 1.00 94.44 80 THR A N 1
ATOM 574 C CA . THR A 1 80 ? -7.293 -4.401 13.304 1.00 94.44 80 THR A CA 1
ATOM 575 C C . THR A 1 80 ? -8.268 -3.265 13.610 1.00 94.44 80 THR A C 1
ATOM 577 O O . THR A 1 80 ? -8.807 -3.205 14.717 1.00 94.44 80 THR A O 1
ATOM 580 N N . TYR A 1 81 ? -8.521 -2.369 12.651 1.00 91.81 81 TYR A N 1
ATOM 581 C CA . TYR A 1 81 ? -9.452 -1.264 12.829 1.00 91.81 81 TYR A CA 1
ATOM 582 C C . TYR A 1 81 ? -10.901 -1.757 12.901 1.00 91.81 81 TYR A C 1
ATOM 584 O O . TYR A 1 81 ? -11.374 -2.523 12.057 1.00 91.81 81 TYR A O 1
ATOM 592 N N . VAL A 1 82 ? -11.617 -1.252 13.904 1.00 91.56 82 VAL A N 1
ATOM 593 C CA . VAL A 1 82 ? -13.028 -1.541 14.152 1.00 91.56 82 VAL A CA 1
ATOM 594 C C . VAL A 1 82 ? -13.828 -0.257 13.959 1.00 91.56 82 VAL A C 1
ATOM 596 O O . VAL A 1 82 ? -13.485 0.796 14.501 1.00 91.56 82 VAL A O 1
ATOM 599 N N . THR A 1 83 ? -14.885 -0.354 13.161 1.00 88.81 83 THR A N 1
ATOM 600 C CA . THR A 1 83 ? -15.827 0.732 12.871 1.00 88.81 83 THR A CA 1
ATOM 601 C C . THR A 1 83 ? -16.609 1.145 14.127 1.00 88.81 83 THR A C 1
ATOM 603 O O . THR A 1 83 ? -16.665 0.384 15.099 1.00 88.81 83 THR A O 1
ATOM 606 N N . PRO A 1 84 ? -17.251 2.330 14.144 1.00 86.31 84 PRO A N 1
ATOM 607 C CA . PRO A 1 84 ? -18.137 2.727 15.242 1.00 86.31 84 PRO A CA 1
ATOM 608 C C . PRO A 1 84 ? -19.247 1.706 15.541 1.00 86.31 84 PRO A C 1
ATOM 610 O O . PRO A 1 84 ? -19.711 1.618 16.676 1.00 86.31 84 PRO A O 1
ATOM 613 N N . GLU A 1 85 ? -19.639 0.905 14.547 1.00 86.88 85 GLU A N 1
ATOM 614 C CA . GLU A 1 85 ? -20.637 -0.160 14.668 1.00 86.88 85 GLU A CA 1
ATOM 615 C C . GLU A 1 85 ? -20.084 -1.469 15.259 1.00 86.88 85 GLU A C 1
ATOM 617 O O . GLU A 1 85 ? -20.846 -2.411 15.468 1.00 86.88 85 GLU A O 1
ATOM 622 N N . GLY A 1 86 ? -18.784 -1.545 15.563 1.00 88.56 86 GLY A N 1
ATOM 623 C CA . GLY A 1 86 ? -18.157 -2.729 16.157 1.00 88.56 86 GLY A CA 1
ATOM 624 C C . GLY A 1 86 ? -17.712 -3.793 15.149 1.00 88.56 86 GLY A C 1
ATOM 625 O O . GLY A 1 86 ? -17.206 -4.835 15.558 1.00 88.56 86 GLY A O 1
ATOM 626 N N . GLU A 1 87 ? -17.854 -3.530 13.851 1.00 90.06 87 GLU A N 1
ATOM 627 C CA . GLU A 1 87 ? -17.446 -4.442 12.777 1.00 90.06 87 GLU A CA 1
ATOM 628 C C . GLU A 1 87 ? -16.042 -4.094 12.246 1.00 90.06 87 GLU A C 1
ATOM 630 O O . GLU A 1 87 ? -15.686 -2.908 12.209 1.00 90.06 87 GLU A O 1
ATOM 635 N N . PRO A 1 88 ? -15.242 -5.078 11.792 1.00 91.00 88 PRO A N 1
ATOM 636 C CA . PRO A 1 88 ? -14.008 -4.811 11.055 1.00 91.00 88 PRO A CA 1
ATOM 637 C C . PRO A 1 88 ? -14.276 -3.989 9.788 1.00 91.00 88 PRO A C 1
ATOM 639 O O . PRO A 1 88 ? -15.309 -4.154 9.135 1.00 91.00 88 PRO A O 1
ATOM 642 N N . ILE A 1 89 ? -13.335 -3.125 9.408 1.00 92.06 89 ILE A N 1
ATOM 643 C CA . ILE A 1 89 ? -13.449 -2.352 8.164 1.00 92.06 89 ILE A CA 1
ATOM 644 C C . ILE A 1 89 ? -13.248 -3.234 6.923 1.00 92.06 89 ILE A C 1
ATOM 646 O O . ILE A 1 89 ? -12.318 -4.036 6.849 1.00 92.06 89 ILE A O 1
ATOM 650 N N . ASP A 1 90 ? -14.107 -3.057 5.919 1.00 92.31 90 ASP A N 1
ATOM 651 C CA . ASP A 1 90 ? -13.955 -3.671 4.595 1.00 92.31 90 ASP A CA 1
ATOM 652 C C . ASP A 1 90 ? -13.023 -2.788 3.754 1.00 92.31 90 ASP A C 1
ATOM 654 O O . ASP A 1 90 ? -13.388 -1.671 3.379 1.00 92.31 90 ASP A O 1
ATOM 658 N N . TYR A 1 91 ? -11.798 -3.248 3.494 1.00 93.31 91 TYR A N 1
ATOM 659 C CA . TYR A 1 91 ? -10.811 -2.461 2.761 1.00 93.31 91 TYR A CA 1
ATOM 660 C C . TYR A 1 91 ? -10.180 -3.218 1.593 1.00 93.31 91 TYR A C 1
ATOM 662 O O . TYR A 1 91 ? -9.955 -4.428 1.638 1.00 93.31 91 TYR A O 1
ATOM 670 N N . ARG A 1 92 ? -9.845 -2.474 0.536 1.00 94.81 92 ARG A N 1
ATOM 671 C CA . ARG A 1 92 ? -9.100 -2.971 -0.626 1.00 94.81 92 ARG A CA 1
ATOM 672 C C . ARG A 1 92 ? -7.893 -2.087 -0.884 1.00 94.81 92 ARG A C 1
ATOM 674 O O . ARG A 1 92 ? -7.962 -0.867 -0.753 1.00 94.81 92 ARG A O 1
ATOM 681 N N . VAL A 1 93 ? -6.789 -2.713 -1.278 1.00 93.75 93 VAL A N 1
ATOM 682 C CA . VAL A 1 93 ? -5.537 -2.018 -1.579 1.00 93.75 93 VAL A CA 1
ATOM 683 C C . VAL A 1 93 ? -5.061 -2.404 -2.969 1.00 93.75 93 VAL A C 1
ATOM 685 O O . VAL A 1 93 ? -4.959 -3.588 -3.288 1.00 93.75 93 VAL A O 1
ATOM 688 N N . ALA A 1 94 ? -4.739 -1.400 -3.776 1.00 94.31 94 ALA A N 1
ATOM 689 C CA . ALA A 1 94 ? -4.024 -1.560 -5.032 1.00 94.31 94 ALA A CA 1
ATOM 690 C C . ALA A 1 94 ? -2.708 -0.781 -4.982 1.00 94.31 94 ALA A C 1
ATOM 692 O O . ALA A 1 94 ? -2.613 0.265 -4.338 1.00 94.31 94 ALA A O 1
ATOM 693 N N . VAL A 1 95 ? -1.699 -1.290 -5.683 1.00 93.12 95 VAL A N 1
ATOM 694 C CA . VAL A 1 95 ? -0.397 -0.638 -5.836 1.00 93.12 95 VAL A CA 1
ATOM 695 C C . VAL A 1 95 ? -0.102 -0.532 -7.325 1.00 93.12 95 VAL A C 1
ATOM 697 O O . VAL A 1 95 ? -0.261 -1.505 -8.059 1.00 93.12 95 VAL A O 1
ATOM 700 N N . THR A 1 96 ? 0.309 0.648 -7.768 1.00 93.19 96 THR A N 1
ATOM 701 C CA . THR A 1 96 ? 0.773 0.914 -9.132 1.00 93.19 96 THR A CA 1
ATOM 702 C C . THR A 1 96 ? 2.000 1.809 -9.071 1.00 93.19 96 THR A C 1
ATOM 704 O O . THR A 1 96 ? 2.197 2.511 -8.078 1.00 93.19 96 THR A O 1
ATOM 707 N N . THR A 1 97 ? 2.814 1.812 -10.121 1.00 92.19 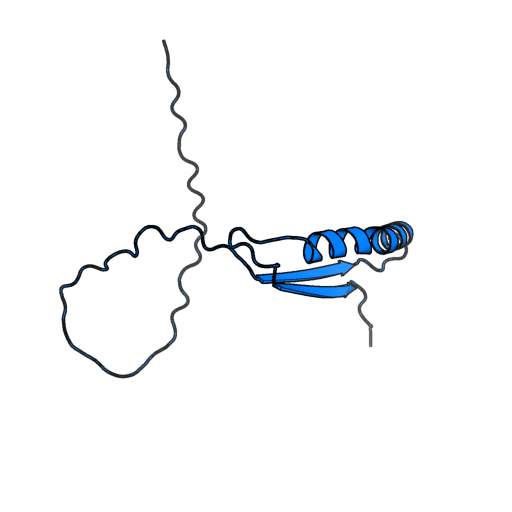97 THR A N 1
ATOM 708 C CA . THR A 1 97 ? 3.936 2.747 -10.233 1.00 92.19 97 THR A CA 1
ATOM 709 C C . THR A 1 97 ? 3.641 3.875 -11.218 1.00 92.19 97 THR A C 1
ATOM 711 O O . THR A 1 97 ? 2.625 3.854 -11.921 1.00 92.19 97 THR A O 1
ATOM 714 N N . THR A 1 98 ? 4.496 4.899 -11.226 1.00 86.62 98 THR A N 1
ATOM 715 C CA . THR A 1 98 ? 4.465 5.987 -12.218 1.00 86.62 98 THR A CA 1
ATOM 716 C C . THR A 1 98 ? 5.068 5.607 -13.568 1.00 86.62 98 THR A C 1
ATOM 718 O O . THR A 1 98 ? 4.835 6.323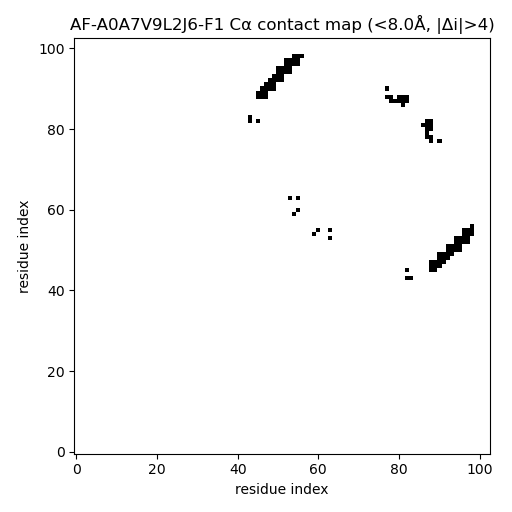 -14.549 1.00 86.62 98 THR A O 1
ATOM 721 N N . GLY A 1 99 ? 5.827 4.511 -13.624 1.00 77.00 99 GLY A N 1
ATOM 722 C CA . GLY A 1 99 ? 6.451 3.994 -14.829 1.00 77.00 99 GLY A CA 1
ATOM 723 C C . GLY A 1 99 ? 5.435 3.781 -15.938 1.00 77.00 99 GLY A C 1
ATOM 724 O O . GLY A 1 99 ? 4.343 3.252 -15.734 1.00 77.00 99 GLY A O 1
ATOM 725 N N . ARG A 1 100 ? 5.798 4.233 -17.136 1.00 68.88 100 ARG A N 1
ATOM 726 C CA . ARG A 1 100 ? 5.064 3.932 -18.360 1.00 68.88 100 ARG A CA 1
ATOM 727 C C . ARG A 1 100 ? 5.971 3.099 -19.239 1.00 68.88 100 ARG A C 1
ATOM 729 O O . ARG A 1 100 ? 7.084 3.536 -19.534 1.00 68.88 100 ARG A O 1
ATOM 736 N N . ASP A 1 101 ? 5.472 1.953 -19.677 1.00 62.59 101 ASP A N 1
ATOM 737 C CA . ASP A 1 101 ? 6.060 1.254 -20.808 1.00 62.59 101 ASP A CA 1
ATOM 738 C C . ASP A 1 101 ? 5.907 2.166 -22.033 1.00 62.59 101 ASP A C 1
ATOM 740 O O . ASP A 1 101 ? 4.807 2.624 -22.357 1.00 62.59 101 ASP A O 1
ATOM 744 N N . MET A 1 102 ? 7.031 2.531 -22.646 1.00 56.50 102 MET A N 1
ATOM 745 C CA . MET A 1 102 ? 7.041 3.265 -23.907 1.00 56.50 102 MET A CA 1
ATOM 746 C C . MET A 1 102 ? 7.181 2.217 -25.012 1.00 56.50 102 MET A C 1
ATOM 748 O O . MET A 1 102 ? 8.296 1.763 -25.271 1.00 56.50 102 MET A O 1
ATOM 752 N N . ASP A 1 103 ? 6.051 1.800 -25.586 1.00 64.56 103 ASP A N 1
ATOM 753 C CA . ASP A 1 103 ? 5.999 0.959 -26.793 1.00 64.56 103 ASP A CA 1
ATOM 754 C C . ASP A 1 103 ? 6.541 1.693 -28.035 1.00 64.56 103 ASP A C 1
ATOM 756 O O . ASP A 1 103 ? 6.270 2.913 -28.183 1.00 64.56 103 ASP A O 1
#

Foldseek 3Di:
DDDDDDDDDDPPPDPDDPDDDDDDDDDDDDDDDPPPDDPDDPPFPLEEEEEAAAEPDPVCPVVVVVCVVCVVVVVVCQQPDATPVRHRRHYYYHYHYPDDDDD

Solvent-accessible surface area (backbone atoms only — not comparable to full-atom values): 7309 Å² total; per-residue (Å²): 136,82,87,82,88,80,78,84,83,83,80,83,79,83,76,77,84,83,82,83,87,90,83,82,89,80,92,76,78,87,88,71,75,84,75,70,72,69,84,69,71,82,76,78,77,59,63,49,79,46,77,47,77,42,70,71,52,83,91,33,55,65,58,50,53,50,45,66,72,48,46,62,60,57,52,49,53,53,73,69,35,62,42,100,87,72,45,70,50,48,73,49,79,47,78,48,61,68,74,71,88,83,129

Secondary structure (DSSP, 8-state):
-----------------------------------PPP--------EEEEEEEE--SGGGHHHHHHHHHHHHHHHHHHHH-B-TTSPBPEEEEEEEES-----

Sequence (103 aa):
MKTVCVLLISILAACGPGVRDQGPGGDDDADNPPVDPPPGEPRACNKMDIVFVVDDSGSMSEEQSNLASNFPMFAELLSTYVTPEGEPIDYRVAVTTTGRDMD

Nearest PDB structures (foldseek):
  8bq6-assembly1_F  TM=4.158E-01  e=5.357E-01  Arabidopsis thaliana
  5xtb-assembly1_A  TM=4.254E-01  e=1.904E+00  Homo sapiens
  7lvt-assembly1_A  TM=4.236E-01  e=3.248E+00  Rattus norvegicus
  7wi1-assembly2_F  TM=3.312E-01  e=3.039E+00  uncultured bacterium

Mean predicted aligned error: 17.38 Å

Radius of gyration: 24.24 Å; Cα contacts (8 Å, |Δi|>4): 58; chains: 1; bounding box: 67×51×53 Å

pLDDT: mean 73.48, std 19.43, range [34.41, 94.81]